Protein AF-A0ABD4Q7A6-F1 (afdb_monomer)

Sequence (70 aa):
MDSVQTLASAEVDGSAGGVTQVREVAASLIAAAKSRGMTVLLVGHVTKEGTIAGPRLLEHLVDVVCQFEG

Radius of gyration: 11.93 Å; Cα contacts (8 Å, |Δi|>4): 87; chains: 1; bounding box: 29×27×25 Å

Foldseek 3Di:
DAALQVDADPVDDDHRLDLVRSQVSLLVVLVVCVVVVHDDDHHHDQDPVNPDPACVSCVVPDPDHDDDDD

Secondary structure (DSSP, 8-state):
---GGG---TTS-S-TTSHHHHHHHHHHHHHHHHHHT-------PPPTT--S-SGGGGTTT-S-------

Solvent-accessible surface area (backbone atoms only — not comparable to full-atom values): 4490 Å² total; per-residue (Å²): 89,82,49,51,43,81,42,66,47,90,89,54,80,79,54,60,37,33,64,63,21,33,52,50,45,50,52,53,52,52,52,56,23,60,80,66,78,46,91,82,60,84,32,54,64,67,47,97,82,70,75,60,45,30,63,7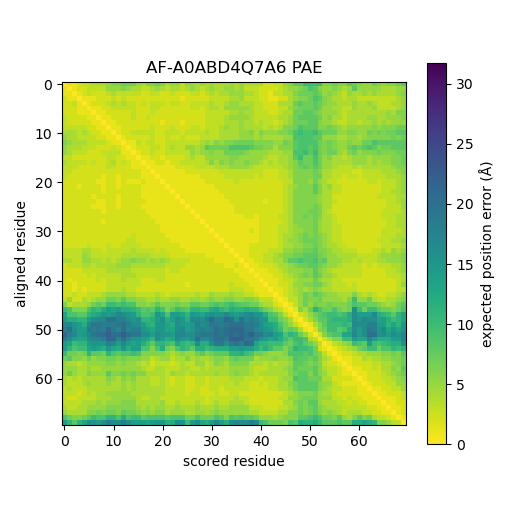8,82,43,53,94,79,48,96,76,85,85,87,88,86,134

Mean predicted aligned error: 4.83 Å

Nearest PDB structures (foldseek):
  8rxc-assembly1_F  TM=8.420E-01  e=7.022E-04  Streptococcus pneumoniae
  4ce4-assembly1_S  TM=5.775E-01  e=2.686E+00  Sus scrofa domesticus

Organism: Mycobacterium tuberculosis (NCBI:txid1773)

pLDDT: mean 84.74, std 11.59, range [53.19, 97.44]

Structure (mmCIF, N/CA/C/O backbone):
data_AF-A0ABD4Q7A6-F1
#
_entry.id   AF-A0ABD4Q7A6-F1
#
loop_
_atom_site.group_PDB
_atom_site.id
_atom_site.type_symbol
_atom_site.label_atom_id
_atom_site.label_alt_id
_atom_site.label_comp_id
_atom_site.label_asym_id
_atom_site.label_entity_id
_atom_site.label_seq_id
_atom_site.pdbx_PDB_ins_code
_atom_site.Cartn_x
_atom_site.Cartn_y
_atom_site.Cartn_z
_atom_site.occupancy
_atom_site.B_iso_or_equiv
_atom_site.auth_seq_id
_atom_site.auth_comp_id
_atom_site.auth_asym_id
_atom_site.auth_atom_id
_atom_site.pdbx_PDB_model_num
ATOM 1 N N . MET A 1 1 ? -4.709 -7.026 -2.261 1.00 85.38 1 MET A N 1
ATOM 2 C CA . MET A 1 1 ? -4.880 -6.260 -3.513 1.00 85.38 1 MET A CA 1
ATOM 3 C C . MET A 1 1 ? -3.583 -6.365 -4.293 1.00 85.38 1 MET A C 1
ATOM 5 O O . MET A 1 1 ? -2.542 -6.146 -3.690 1.00 85.38 1 MET A O 1
ATOM 9 N N . ASP A 1 2 ? -3.650 -6.736 -5.571 1.00 85.62 2 ASP A N 1
ATOM 10 C CA . ASP A 1 2 ? -2.484 -7.202 -6.343 1.00 85.62 2 ASP A CA 1
ATOM 11 C C . ASP A 1 2 ? -1.598 -6.084 -6.928 1.00 85.62 2 ASP A C 1
ATOM 13 O O . ASP A 1 2 ? -0.385 -6.219 -7.023 1.00 85.62 2 ASP A O 1
ATOM 17 N N . SER A 1 3 ? -2.160 -4.924 -7.270 1.00 87.44 3 SER A N 1
ATOM 18 C CA . SER A 1 3 ? -1.342 -3.757 -7.615 1.00 87.44 3 SER A CA 1
ATOM 19 C C . SER A 1 3 ? -2.046 -2.466 -7.229 1.00 87.44 3 SER A C 1
ATOM 21 O O . SER A 1 3 ? -3.079 -2.111 -7.795 1.00 87.44 3 SER A O 1
ATOM 23 N N . VAL A 1 4 ? -1.466 -1.733 -6.276 1.00 87.31 4 VAL A N 1
ATOM 24 C CA . VAL A 1 4 ? -1.974 -0.419 -5.833 1.00 87.31 4 VAL A CA 1
ATOM 25 C C . VAL A 1 4 ? -1.926 0.629 -6.934 1.00 87.31 4 VAL A C 1
ATOM 27 O O . VAL A 1 4 ? -2.738 1.546 -6.948 1.00 87.31 4 VAL A O 1
ATOM 30 N N . GLN A 1 5 ? -1.034 0.455 -7.908 1.00 85.25 5 GLN A N 1
ATOM 31 C CA . GLN A 1 5 ? -0.879 1.375 -9.030 1.00 85.25 5 GLN A CA 1
ATOM 32 C C . GLN A 1 5 ? -2.050 1.330 -10.021 1.00 85.25 5 GLN A C 1
ATOM 34 O O . GLN A 1 5 ? -2.186 2.234 -10.837 1.00 85.25 5 GLN A O 1
ATOM 39 N N . THR A 1 6 ? -2.894 0.295 -9.956 1.00 88.19 6 THR A N 1
ATOM 40 C CA . THR A 1 6 ? -4.074 0.159 -10.829 1.00 88.19 6 THR A CA 1
ATOM 41 C C . THR A 1 6 ? -5.261 1.007 -10.380 1.00 88.19 6 THR A C 1
ATOM 43 O O . THR A 1 6 ? -6.210 1.180 -11.140 1.00 88.19 6 THR A O 1
ATOM 46 N N . LEU A 1 7 ? -5.218 1.539 -9.157 1.00 89.31 7 LEU A N 1
ATOM 47 C CA . LEU A 1 7 ? -6.285 2.350 -8.591 1.00 89.31 7 LEU A CA 1
ATOM 48 C C . LEU A 1 7 ? -5.943 3.840 -8.665 1.00 89.31 7 LEU A C 1
ATOM 50 O O . LEU A 1 7 ? -4.783 4.245 -8.565 1.00 89.31 7 LEU A O 1
ATOM 54 N N . ALA A 1 8 ? -6.990 4.648 -8.796 1.00 92.00 8 ALA A N 1
ATOM 55 C CA . ALA A 1 8 ? -6.939 6.094 -8.671 1.00 92.00 8 ALA A CA 1
ATOM 56 C C . ALA A 1 8 ? -8.071 6.561 -7.751 1.00 92.00 8 ALA A C 1
ATOM 58 O O . ALA A 1 8 ? -9.170 6.004 -7.762 1.00 92.00 8 ALA A O 1
ATOM 59 N N . SER A 1 9 ? -7.781 7.581 -6.959 1.00 93.69 9 SER A N 1
ATOM 60 C CA . SER A 1 9 ? -8.740 8.339 -6.176 1.00 93.69 9 SER A CA 1
ATOM 61 C C . SER A 1 9 ? -9.202 9.559 -6.971 1.00 93.69 9 SER A C 1
ATOM 63 O O . SER A 1 9 ? -8.401 10.232 -7.620 1.00 93.69 9 SER A O 1
ATOM 65 N N . ALA A 1 10 ? -10.501 9.848 -6.897 1.00 94.19 10 ALA A N 1
ATOM 66 C CA . ALA A 1 10 ? -11.090 11.061 -7.459 1.00 94.19 10 ALA A CA 1
ATOM 67 C C . ALA A 1 10 ? -10.851 12.303 -6.576 1.00 94.19 10 ALA A C 1
ATOM 69 O O . ALA A 1 10 ? -11.094 13.419 -7.022 1.00 94.19 10 ALA A O 1
ATOM 70 N N . GLU A 1 11 ? -10.376 12.112 -5.341 1.00 93.00 11 GLU A N 1
ATOM 71 C CA . GLU A 1 11 ? -10.154 13.183 -4.358 1.00 93.00 11 GLU A CA 1
ATOM 72 C C . GLU A 1 11 ? -8.829 13.932 -4.572 1.00 93.00 11 GLU A C 1
ATOM 74 O O . GLU A 1 11 ? -8.597 14.979 -3.971 1.00 93.00 11 GLU A O 1
ATOM 79 N N . VAL A 1 12 ? -7.933 13.392 -5.404 1.00 93.69 12 VAL A N 1
ATOM 80 C CA . VAL A 1 12 ? -6.620 13.981 -5.689 1.00 93.69 12 VAL A CA 1
ATOM 81 C C . VAL A 1 12 ? -6.339 13.975 -7.185 1.00 93.69 12 VAL A C 1
ATOM 83 O O . VAL A 1 12 ? -6.703 13.042 -7.897 1.00 93.69 12 VAL A O 1
ATOM 86 N N . ASP A 1 13 ? -5.640 15.004 -7.659 1.00 92.38 13 ASP A N 1
ATOM 87 C CA . ASP A 1 13 ? -5.182 15.073 -9.044 1.00 92.38 13 ASP A CA 1
ATOM 88 C C . ASP A 1 13 ? -3.983 14.144 -9.298 1.00 92.38 13 ASP A C 1
ATOM 90 O O . ASP A 1 13 ? -3.175 13.845 -8.412 1.00 92.38 13 ASP A O 1
ATOM 94 N N . GLY A 1 14 ? -3.832 13.722 -10.555 1.00 86.69 14 GLY A N 1
ATOM 95 C CA . GLY A 1 14 ? -2.683 12.952 -11.034 1.00 86.69 14 GLY A CA 1
ATOM 96 C C . GLY A 1 14 ? -3.068 11.649 -11.727 1.00 86.69 14 GLY A C 1
ATOM 97 O O . GLY A 1 14 ? -4.221 11.226 -11.715 1.00 86.69 14 GLY A O 1
ATOM 98 N N . SER A 1 15 ? -2.082 11.005 -12.351 1.00 86.31 15 SER A N 1
ATOM 99 C CA . SER A 1 15 ? -2.268 9.727 -13.038 1.00 86.31 15 SER A CA 1
ATOM 100 C C . SER A 1 15 ? -2.283 8.551 -12.062 1.00 86.31 15 SER A C 1
ATOM 102 O O . SER A 1 15 ? -1.543 8.537 -11.074 1.00 86.31 15 SER A O 1
ATOM 104 N N . ALA A 1 16 ? -3.088 7.529 -12.369 1.00 84.94 16 ALA A N 1
ATOM 105 C CA . ALA A 1 16 ? -3.059 6.257 -11.651 1.00 84.94 16 ALA A CA 1
ATOM 106 C C . ALA A 1 16 ? -1.626 5.697 -11.610 1.00 84.94 16 ALA A C 1
ATOM 108 O O . ALA A 1 16 ? -0.882 5.789 -12.589 1.00 84.94 16 ALA A O 1
ATOM 109 N N . GLY A 1 17 ? -1.218 5.177 -10.454 1.00 82.62 17 GLY A N 1
ATOM 110 C CA . GLY A 1 17 ? 0.159 4.732 -10.223 1.00 82.62 17 GLY A CA 1
ATOM 111 C C . GLY A 1 17 ? 1.168 5.849 -9.938 1.00 82.62 17 GLY A C 1
ATOM 112 O O . GLY A 1 17 ? 2.286 5.549 -9.525 1.00 82.62 17 GLY A O 1
ATOM 113 N N . GLY A 1 18 ? 0.785 7.121 -10.083 1.00 86.38 18 GLY A N 1
ATOM 114 C CA . GLY A 1 18 ? 1.573 8.254 -9.612 1.00 86.38 18 GLY A CA 1
ATOM 115 C C . GLY A 1 18 ? 1.649 8.304 -8.083 1.00 86.38 18 GLY A C 1
ATOM 116 O O . GLY A 1 18 ? 0.754 7.835 -7.382 1.00 86.38 18 GLY A O 1
ATOM 117 N N . VAL A 1 19 ? 2.710 8.917 -7.555 1.00 85.94 19 VAL A N 1
ATOM 118 C CA . VAL A 1 19 ? 3.003 8.973 -6.110 1.00 85.94 19 VAL A CA 1
ATOM 119 C C . VAL A 1 19 ? 1.823 9.495 -5.278 1.00 85.94 19 VAL A C 1
ATOM 121 O O . VAL A 1 19 ? 1.460 8.880 -4.274 1.00 85.94 19 VAL A O 1
ATOM 124 N N . THR A 1 20 ? 1.213 10.608 -5.692 1.00 89.31 20 THR A N 1
ATOM 125 C CA . THR A 1 20 ? 0.070 11.212 -4.988 1.00 89.31 20 THR A CA 1
ATOM 126 C C . THR A 1 20 ? -1.130 10.267 -4.962 1.00 89.31 20 THR A C 1
ATOM 128 O O . THR A 1 20 ? -1.677 10.004 -3.894 1.00 89.31 20 THR A O 1
ATOM 131 N N . GLN A 1 21 ? -1.473 9.690 -6.117 1.00 91.06 21 GLN A N 1
ATOM 132 C CA . GLN A 1 21 ? -2.574 8.738 -6.264 1.00 91.06 21 GLN A CA 1
ATOM 133 C C . GLN A 1 21 ? -2.356 7.475 -5.416 1.00 91.06 21 GLN A C 1
ATOM 135 O O . GLN A 1 21 ? -3.237 7.075 -4.659 1.00 91.06 21 GLN A O 1
ATOM 140 N N . VAL A 1 22 ? -1.158 6.880 -5.465 1.00 90.00 22 VAL A N 1
ATOM 141 C CA . VAL A 1 22 ? -0.819 5.667 -4.699 1.00 90.00 22 VAL A CA 1
ATOM 142 C C . VAL A 1 22 ? -0.903 5.907 -3.192 1.00 90.00 22 VAL A C 1
ATOM 144 O O . VAL A 1 22 ? -1.425 5.056 -2.471 1.00 90.00 22 VAL A O 1
ATOM 147 N N . ARG A 1 23 ? -0.420 7.056 -2.701 1.00 89.88 23 ARG A N 1
ATOM 148 C CA . ARG A 1 23 ? -0.509 7.399 -1.272 1.00 89.88 23 ARG A CA 1
ATOM 149 C C . ARG A 1 23 ? -1.950 7.557 -0.815 1.00 89.88 23 ARG A C 1
ATOM 151 O O . ARG A 1 23 ? -2.295 7.019 0.234 1.00 89.88 23 ARG A O 1
ATOM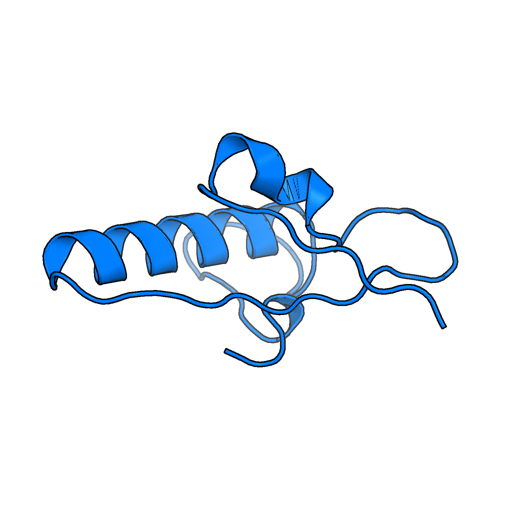 158 N N . GLU A 1 24 ? -2.766 8.264 -1.591 1.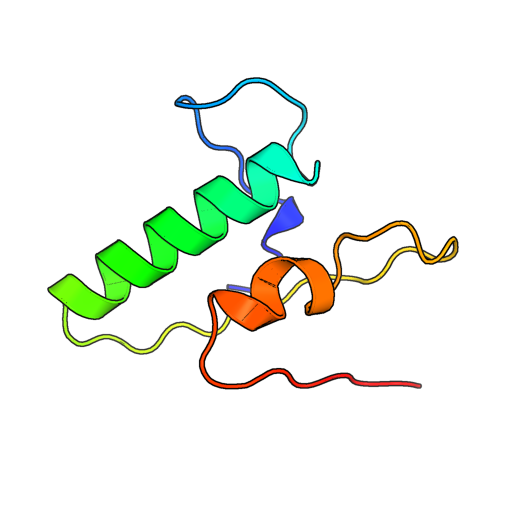00 93.06 24 GLU A N 1
ATOM 159 C CA . GLU A 1 24 ? -4.163 8.505 -1.237 1.00 93.06 24 GLU A CA 1
ATOM 160 C C . GLU A 1 24 ? -4.967 7.202 -1.220 1.00 93.06 24 GLU A C 1
ATOM 162 O O . GLU A 1 24 ? -5.618 6.874 -0.229 1.00 93.06 24 GLU A O 1
ATOM 167 N N . VAL A 1 25 ? -4.837 6.389 -2.273 1.00 92.62 25 VAL A N 1
ATOM 168 C CA . VAL A 1 25 ? -5.481 5.072 -2.344 1.00 92.62 25 VAL A CA 1
ATOM 169 C C . VAL A 1 25 ? -5.062 4.192 -1.164 1.00 92.62 25 VAL A C 1
ATOM 171 O O . VAL A 1 25 ? -5.917 3.587 -0.516 1.00 92.62 25 VAL A O 1
ATOM 174 N N . ALA A 1 26 ? -3.763 4.113 -0.860 1.00 92.12 26 ALA A N 1
ATOM 175 C CA . ALA A 1 26 ? -3.271 3.301 0.249 1.00 92.12 26 ALA A CA 1
ATOM 176 C C . ALA A 1 26 ? -3.832 3.777 1.597 1.00 92.12 26 ALA A C 1
ATOM 178 O O . ALA A 1 26 ? -4.322 2.956 2.374 1.00 92.12 26 ALA A O 1
ATOM 179 N N . ALA A 1 27 ? -3.815 5.087 1.861 1.00 92.88 27 ALA A N 1
ATOM 180 C CA . ALA A 1 27 ? -4.355 5.663 3.090 1.00 92.88 27 ALA A CA 1
ATOM 181 C C . ALA A 1 27 ? -5.857 5.374 3.241 1.00 92.88 27 ALA A C 1
ATOM 183 O O . ALA A 1 27 ? -6.294 4.901 4.293 1.00 92.88 27 ALA A O 1
ATOM 184 N N . SER A 1 28 ? -6.624 5.571 2.168 1.00 94.25 28 SER A N 1
ATOM 185 C CA . SER A 1 28 ? -8.057 5.281 2.115 1.00 94.25 28 SER A CA 1
ATOM 186 C C . SER A 1 28 ? -8.364 3.797 2.372 1.00 94.25 28 SER A C 1
ATOM 188 O O . SER A 1 28 ? -9.240 3.468 3.177 1.00 94.25 28 SER A O 1
ATOM 190 N N . LEU A 1 29 ? -7.604 2.878 1.765 1.00 93.81 29 LEU A N 1
ATOM 191 C CA . LEU A 1 29 ? -7.755 1.435 1.992 1.00 93.81 29 LEU A CA 1
ATOM 192 C C . LEU A 1 29 ? -7.418 1.035 3.433 1.00 93.81 29 LEU A C 1
ATOM 194 O O . LEU A 1 29 ? -8.152 0.255 4.039 1.00 93.81 29 LEU A O 1
ATOM 198 N N . ILE A 1 30 ? -6.338 1.579 3.998 1.00 93.81 30 ILE A N 1
ATOM 199 C CA . ILE A 1 30 ? -5.926 1.309 5.381 1.00 93.81 30 ILE A CA 1
ATOM 200 C C . ILE A 1 30 ? -6.985 1.817 6.365 1.00 93.81 30 ILE A C 1
ATOM 202 O O . ILE A 1 30 ? -7.348 1.103 7.300 1.00 93.81 30 ILE A O 1
ATOM 206 N N . ALA A 1 31 ? -7.521 3.021 6.152 1.00 94.62 31 ALA A N 1
ATOM 207 C CA . ALA A 1 31 ? -8.579 3.577 6.992 1.00 94.62 31 ALA A CA 1
ATOM 208 C C . ALA A 1 31 ? -9.860 2.728 6.933 1.00 94.62 31 ALA A C 1
ATOM 210 O O . ALA A 1 31 ? -10.441 2.403 7.973 1.00 94.62 31 ALA A O 1
ATOM 211 N N . ALA A 1 32 ? -10.269 2.307 5.732 1.00 95.31 32 ALA A N 1
ATOM 212 C CA . ALA A 1 32 ? -11.421 1.430 5.538 1.00 95.31 32 ALA A CA 1
ATOM 213 C C . ALA A 1 32 ? -11.226 0.045 6.177 1.00 95.31 32 ALA A C 1
ATOM 215 O O . ALA A 1 32 ? -12.169 -0.529 6.717 1.00 95.31 32 ALA A O 1
ATOM 216 N N . ALA A 1 33 ? -10.007 -0.491 6.145 1.00 95.31 33 ALA A N 1
ATOM 217 C CA . ALA A 1 33 ? -9.679 -1.760 6.778 1.00 95.31 33 ALA A CA 1
ATOM 218 C C . ALA A 1 33 ? -9.723 -1.659 8.307 1.00 95.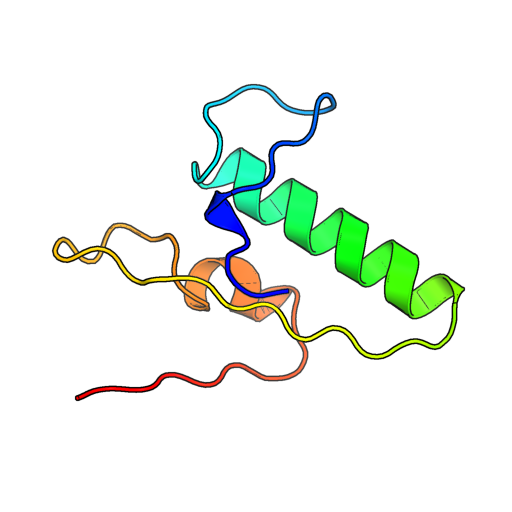31 33 ALA A C 1
ATOM 220 O O . ALA A 1 33 ? -10.366 -2.485 8.956 1.00 95.31 33 ALA A O 1
ATOM 221 N N . LYS A 1 34 ? -9.134 -0.598 8.878 1.00 94.44 34 LYS A N 1
ATOM 222 C CA . LYS A 1 34 ? -9.157 -0.325 10.324 1.00 94.44 34 LYS A CA 1
ATOM 223 C C . LYS A 1 34 ? -10.580 -0.179 10.855 1.00 94.44 34 LYS A C 1
ATOM 225 O O . LYS A 1 34 ? -10.906 -0.789 11.867 1.00 94.44 34 LYS A O 1
ATOM 230 N N . SER A 1 35 ? -11.445 0.563 10.158 1.00 97.44 35 SER A N 1
ATOM 231 C CA . SER A 1 35 ? -12.840 0.746 10.589 1.00 97.44 35 SER A CA 1
ATOM 232 C C . SER A 1 35 ? -13.667 -0.543 10.552 1.00 97.44 35 SER A C 1
ATOM 234 O O . SER A 1 35 ? -14.668 -0.649 11.256 1.00 97.44 35 SER A O 1
ATOM 236 N N . ARG A 1 36 ? -13.239 -1.536 9.764 1.00 97.38 36 ARG A N 1
ATOM 237 C CA . ARG A 1 36 ? -13.901 -2.840 9.619 1.00 97.38 36 ARG A CA 1
ATOM 238 C C . ARG A 1 36 ? -13.210 -3.973 10.380 1.00 97.38 36 ARG A C 1
ATOM 240 O O . ARG A 1 36 ? -13.686 -5.101 10.319 1.00 97.38 36 ARG A O 1
ATOM 247 N N . GLY A 1 37 ? -12.092 -3.706 11.061 1.00 96.38 37 GLY A N 1
ATOM 248 C CA . GLY A 1 37 ? -11.282 -4.748 11.701 1.00 96.38 37 GLY A CA 1
ATOM 249 C C . GLY A 1 37 ? -10.694 -5.759 10.708 1.00 96.38 37 GLY A C 1
ATOM 250 O O . GLY A 1 37 ? -10.545 -6.931 11.038 1.00 96.38 37 GLY A O 1
ATOM 251 N N . MET A 1 38 ? -10.404 -5.328 9.478 1.00 96.38 38 MET A N 1
ATOM 252 C CA . 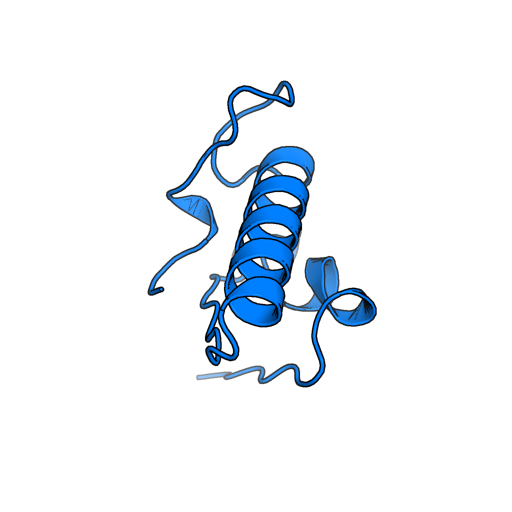MET A 1 38 ? -9.869 -6.176 8.413 1.00 96.38 38 MET A CA 1
ATOM 253 C C . MET A 1 38 ? -8.367 -5.961 8.229 1.00 96.38 38 MET A C 1
ATOM 255 O O . MET A 1 38 ? -7.857 -4.853 8.382 1.00 96.38 38 MET A O 1
ATOM 259 N N . THR A 1 39 ? -7.662 -7.013 7.821 1.00 94.12 39 THR A N 1
ATOM 260 C CA . THR A 1 39 ? -6.268 -6.915 7.374 1.00 94.12 39 THR A CA 1
ATOM 261 C C . THR A 1 39 ? -6.209 -6.490 5.907 1.00 94.12 39 THR A C 1
ATOM 263 O O . THR A 1 39 ? -6.992 -6.963 5.083 1.00 94.12 39 THR A O 1
ATOM 266 N N . VAL A 1 40 ? -5.247 -5.631 5.564 1.00 93.19 40 VAL A N 1
ATOM 267 C CA . VAL A 1 40 ? -4.957 -5.226 4.183 1.00 93.19 40 VAL A CA 1
ATOM 268 C C . VAL A 1 40 ? -3.540 -5.639 3.806 1.00 93.19 40 VAL A C 1
ATOM 270 O O . VAL A 1 40 ? -2.585 -5.325 4.507 1.00 93.19 40 VAL A O 1
ATOM 273 N N . LEU A 1 41 ? -3.420 -6.313 2.661 1.00 93.12 41 LEU A N 1
ATOM 274 C CA . LEU A 1 41 ? -2.155 -6.566 1.978 1.00 93.12 41 LEU A CA 1
ATOM 275 C C . LEU A 1 41 ? -2.137 -5.762 0.674 1.00 93.12 41 LEU A C 1
ATOM 277 O O . LEU A 1 41 ? -2.973 -5.989 -0.215 1.00 93.12 41 LEU A O 1
ATOM 281 N N . LEU A 1 42 ? -1.199 -4.819 0.58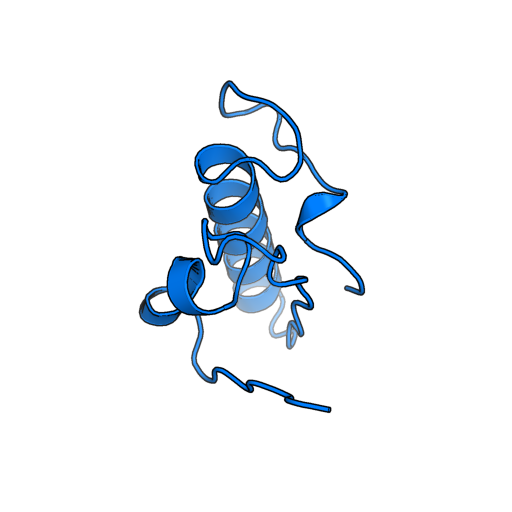5 1.00 90.00 42 LEU A N 1
ATOM 282 C CA . LEU A 1 42 ? -0.964 -3.986 -0.592 1.00 90.00 42 LEU A CA 1
ATOM 283 C C . LEU A 1 42 ? 0.267 -4.505 -1.327 1.00 90.00 42 LEU A C 1
ATOM 285 O O . LEU A 1 42 ? 1.342 -4.609 -0.742 1.00 90.00 42 LEU A O 1
ATOM 289 N N . VAL A 1 43 ? 0.103 -4.799 -2.610 1.00 89.62 43 VAL A N 1
ATOM 290 C CA . VAL A 1 43 ? 1.201 -5.169 -3.500 1.00 89.62 43 VAL A CA 1
ATOM 291 C C . VAL A 1 43 ? 1.436 -4.013 -4.472 1.00 89.62 43 VAL A C 1
ATOM 293 O O . VAL A 1 43 ? 0.494 -3.361 -4.932 1.00 89.62 43 VAL A O 1
ATOM 296 N N . GLY A 1 44 ? 2.703 -3.708 -4.734 1.00 85.81 44 GLY A N 1
ATOM 297 C CA . GLY A 1 44 ? 3.122 -2.635 -5.626 1.00 85.81 44 GLY A CA 1
ATOM 298 C C . GLY A 1 44 ? 4.465 -2.968 -6.258 1.00 85.81 44 GLY A C 1
ATOM 299 O O . GLY A 1 44 ? 5.342 -3.528 -5.604 1.00 85.81 44 GLY A O 1
ATOM 300 N N . HIS A 1 45 ? 4.613 -2.644 -7.539 1.00 78.19 45 HIS A N 1
ATOM 301 C CA . HIS A 1 45 ? 5.835 -2.930 -8.290 1.00 78.19 45 HIS A CA 1
ATOM 302 C C . HIS A 1 45 ? 6.837 -1.777 -8.196 1.00 78.19 45 HIS A C 1
ATOM 304 O O . HIS A 1 45 ? 6.472 -0.613 -8.356 1.00 78.19 45 HIS A O 1
ATOM 310 N N . VAL A 1 46 ? 8.115 -2.099 -8.008 1.00 74.19 46 VAL A N 1
ATOM 311 C CA . VAL A 1 46 ? 9.206 -1.127 -8.147 1.00 74.19 46 VAL A CA 1
ATOM 312 C C . VAL A 1 46 ? 9.567 -1.020 -9.629 1.00 74.19 46 VAL A C 1
ATOM 314 O O . VAL A 1 46 ? 9.791 -2.028 -10.296 1.00 74.19 46 VAL A O 1
ATOM 317 N N . THR A 1 47 ? 9.592 0.197 -10.168 1.00 68.12 47 THR A N 1
ATOM 318 C CA . THR A 1 47 ? 10.012 0.442 -11.554 1.00 68.12 47 THR A CA 1
ATOM 319 C C . THR A 1 47 ? 11.534 0.335 -11.685 1.00 68.12 47 THR A C 1
ATOM 321 O O . THR A 1 47 ? 12.277 0.560 -10.729 1.00 68.12 47 THR A O 1
ATOM 324 N N . LYS A 1 48 ? 12.015 0.012 -12.894 1.00 57.53 48 LYS A N 1
ATOM 325 C CA . LYS A 1 48 ? 13.443 -0.228 -13.188 1.00 57.53 48 LYS A CA 1
ATOM 326 C C . LYS A 1 48 ? 14.366 0.964 -12.893 1.00 57.53 48 LYS A C 1
ATOM 328 O O . LYS A 1 48 ? 15.563 0.764 -12.732 1.00 57.53 48 LYS A O 1
ATOM 333 N N . GLU A 1 49 ? 13.825 2.178 -12.818 1.00 61.53 49 GLU A N 1
ATOM 334 C CA . GLU A 1 49 ? 14.582 3.412 -12.560 1.00 61.53 49 GLU A CA 1
ATOM 335 C C . GLU A 1 49 ? 14.661 3.783 -11.068 1.00 61.53 49 GLU A C 1
ATOM 337 O O . GL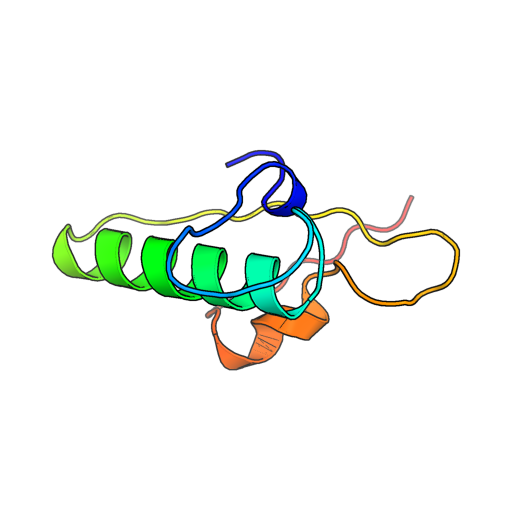U A 1 49 ? 15.238 4.806 -10.711 1.00 61.53 49 GLU A O 1
ATOM 342 N N . GLY A 1 50 ? 14.076 2.981 -10.168 1.00 54.81 50 GLY A N 1
ATOM 343 C CA . GLY A 1 50 ? 14.077 3.263 -8.725 1.00 54.81 50 GLY A CA 1
ATOM 344 C C . GLY A 1 50 ? 13.202 4.457 -8.316 1.00 54.81 50 GLY A C 1
ATOM 345 O O . GLY A 1 50 ? 13.023 4.717 -7.125 1.00 54.81 50 GLY A O 1
ATOM 346 N N . THR A 1 51 ? 12.591 5.149 -9.280 1.00 53.19 51 THR A N 1
ATOM 347 C CA . THR A 1 51 ? 11.589 6.207 -9.116 1.00 53.19 51 THR A CA 1
ATOM 348 C C . THR A 1 51 ? 10.233 5.600 -8.748 1.00 53.19 51 THR A C 1
ATOM 350 O O . THR A 1 51 ? 9.287 5.529 -9.522 1.00 53.19 51 THR A O 1
ATOM 353 N N . ILE A 1 52 ? 10.204 5.096 -7.516 1.00 57.72 52 ILE A N 1
ATOM 354 C CA . ILE A 1 52 ? 9.101 5.056 -6.555 1.00 57.72 52 ILE A CA 1
ATOM 355 C C . ILE A 1 52 ? 7.692 4.857 -7.141 1.00 57.72 52 ILE A C 1
ATOM 357 O O . ILE A 1 52 ? 6.927 5.793 -7.356 1.00 57.72 52 ILE A O 1
ATOM 361 N N . ALA A 1 53 ? 7.309 3.585 -7.187 1.00 57.16 53 ALA A N 1
ATOM 362 C CA . ALA A 1 53 ? 5.973 3.111 -6.818 1.00 57.16 53 ALA A CA 1
ATOM 363 C C . ALA A 1 53 ? 6.089 1.879 -5.889 1.00 57.16 53 ALA A C 1
ATOM 365 O O . ALA A 1 53 ? 5.271 0.962 -5.906 1.00 57.16 53 ALA A O 1
ATOM 366 N N . GLY A 1 54 ? 7.180 1.848 -5.116 1.00 60.69 54 GLY A N 1
ATOM 367 C CA . GLY A 1 54 ? 7.542 0.765 -4.210 1.00 60.69 54 GLY A CA 1
ATOM 368 C C . GLY A 1 54 ? 7.102 1.007 -2.765 1.00 60.69 54 GLY A C 1
ATOM 369 O O . GLY A 1 54 ? 6.705 2.122 -2.416 1.00 60.69 54 GLY A O 1
ATOM 370 N N . PRO A 1 55 ? 7.245 -0.010 -1.899 1.00 59.38 55 PRO A N 1
ATOM 371 C CA . PRO A 1 55 ? 6.767 0.031 -0.518 1.00 59.38 55 PRO A CA 1
ATOM 372 C C . PRO A 1 55 ? 7.397 1.144 0.333 1.00 59.38 55 PRO A C 1
ATOM 374 O O . PRO A 1 55 ? 6.740 1.629 1.248 1.00 59.38 55 PRO A O 1
ATOM 377 N N . ARG A 1 56 ? 8.589 1.646 -0.032 1.00 72.38 56 ARG A N 1
ATOM 378 C CA . ARG A 1 56 ? 9.215 2.838 0.576 1.00 72.38 56 ARG A CA 1
ATOM 379 C C . ARG A 1 56 ? 8.309 4.063 0.620 1.00 72.38 56 ARG A C 1
ATOM 381 O O . ARG A 1 56 ? 8.357 4.829 1.572 1.00 72.38 56 ARG A O 1
ATOM 388 N N . LEU A 1 57 ? 7.463 4.254 -0.392 1.00 75.94 57 LEU A N 1
ATOM 389 C CA . LEU A 1 57 ? 6.537 5.389 -0.425 1.00 75.94 57 LEU A CA 1
ATOM 390 C C . LEU A 1 57 ? 5.496 5.342 0.700 1.00 75.94 57 LEU A C 1
ATOM 392 O O . LEU A 1 57 ? 4.942 6.369 1.094 1.00 75.94 57 LEU A O 1
ATOM 396 N N . LEU A 1 58 ? 5.194 4.129 1.151 1.00 82.19 58 LEU A N 1
ATOM 397 C CA . LEU A 1 58 ? 4.145 3.823 2.106 1.00 82.19 58 LEU A CA 1
ATOM 398 C C . LEU A 1 58 ? 4.723 3.365 3.451 1.00 82.19 58 LEU A C 1
ATOM 400 O O . LEU A 1 58 ? 3.939 3.028 4.328 1.00 82.19 58 LEU A O 1
ATOM 404 N N . GLU A 1 59 ? 6.051 3.365 3.629 1.00 85.44 59 GLU A N 1
ATOM 405 C CA . GLU A 1 59 ? 6.740 2.847 4.824 1.00 85.44 59 GLU A CA 1
ATOM 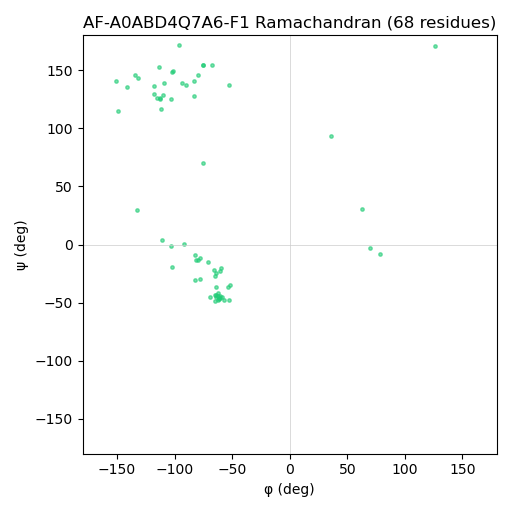406 C C . GLU A 1 59 ? 6.215 3.462 6.121 1.00 85.44 59 GLU A C 1
ATOM 408 O O . GLU A 1 59 ? 6.087 2.775 7.125 1.00 85.44 59 GLU A O 1
ATOM 413 N N . HIS A 1 60 ? 5.855 4.745 6.100 1.00 85.69 60 HIS A N 1
ATOM 414 C CA . HIS A 1 60 ? 5.302 5.441 7.263 1.00 85.69 60 HIS A CA 1
ATOM 415 C C . HIS A 1 60 ? 3.796 5.216 7.468 1.00 85.69 60 HIS A C 1
ATOM 417 O O . HIS A 1 60 ? 3.249 5.663 8.474 1.00 85.69 60 HIS A O 1
ATOM 423 N N . LEU A 1 61 ? 3.108 4.584 6.513 1.00 85.50 61 LEU A N 1
ATOM 424 C CA . LEU A 1 61 ? 1.667 4.311 6.557 1.00 85.50 61 LEU A CA 1
ATOM 425 C C . LEU A 1 61 ? 1.341 2.860 6.929 1.00 85.50 61 LEU A C 1
ATOM 427 O O . LEU A 1 61 ? 0.207 2.592 7.327 1.00 85.50 61 LEU A O 1
ATOM 431 N N . VAL A 1 62 ? 2.294 1.936 6.778 1.00 87.62 62 VAL A N 1
ATOM 432 C CA . VAL A 1 62 ? 2.087 0.491 6.954 1.00 87.62 62 VAL A CA 1
ATOM 433 C C . VAL A 1 62 ? 2.859 -0.052 8.153 1.00 87.62 62 VAL A C 1
ATOM 435 O O . VAL A 1 62 ? 3.905 0.469 8.521 1.00 87.62 62 VAL A O 1
ATOM 438 N N . ASP A 1 63 ? 2.356 -1.137 8.738 1.00 90.69 63 ASP A N 1
ATOM 439 C CA . ASP A 1 63 ? 2.999 -1.781 9.890 1.00 90.69 63 ASP A CA 1
ATOM 440 C C . ASP A 1 63 ? 4.212 -2.636 9.487 1.00 90.69 63 ASP A C 1
ATOM 442 O O . ASP A 1 63 ? 5.151 -2.807 10.262 1.00 90.69 63 ASP A O 1
ATOM 446 N N . VAL A 1 64 ? 4.190 -3.199 8.274 1.00 90.38 64 VAL A N 1
ATOM 447 C CA . VAL A 1 64 ? 5.232 -4.093 7.757 1.00 90.38 64 VAL A CA 1
ATOM 448 C C . VAL A 1 64 ? 5.479 -3.802 6.282 1.00 90.38 64 VAL A C 1
ATOM 450 O O . VAL A 1 64 ? 4.541 -3.695 5.492 1.00 90.38 64 VAL A O 1
ATOM 453 N N . VAL A 1 65 ? 6.757 -3.746 5.908 1.00 88.62 65 VAL A N 1
ATOM 454 C CA . VAL A 1 65 ? 7.215 -3.696 4.518 1.00 88.62 65 VAL A CA 1
ATOM 455 C C . VAL A 1 65 ? 7.997 -4.960 4.190 1.00 88.62 65 VAL A C 1
ATOM 457 O O . VAL A 1 65 ? 8.965 -5.298 4.867 1.00 88.62 65 VAL A O 1
ATOM 460 N N . CYS A 1 66 ? 7.588 -5.645 3.123 1.00 87.69 66 CYS A N 1
ATOM 461 C CA . CYS A 1 66 ? 8.315 -6.773 2.553 1.00 87.69 66 CYS A CA 1
ATOM 462 C C . CYS A 1 66 ? 8.847 -6.383 1.172 1.00 87.69 66 CYS A C 1
ATOM 464 O O . CYS A 1 66 ? 8.077 -5.969 0.305 1.00 87.69 66 CYS A O 1
ATOM 466 N N . GLN A 1 67 ? 10.154 -6.537 0.966 1.00 83.69 67 GLN A N 1
ATOM 467 C CA . GLN A 1 67 ? 10.804 -6.366 -0.330 1.00 83.69 67 GLN A CA 1
ATOM 468 C C . GLN A 1 67 ? 11.257 -7.736 -0.832 1.00 83.69 67 GLN A C 1
ATOM 470 O O . GLN A 1 67 ? 11.905 -8.483 -0.102 1.00 83.69 67 GLN A O 1
ATOM 475 N N . PHE A 1 68 ? 10.890 -8.060 -2.068 1.00 81.94 68 PHE A N 1
ATOM 476 C CA . PHE A 1 68 ? 11.277 -9.296 -2.737 1.00 81.94 68 PHE A CA 1
ATOM 477 C C . PHE A 1 68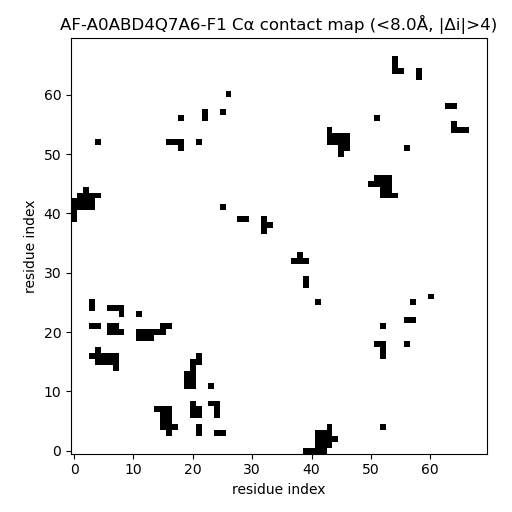 ? 12.206 -8.936 -3.896 1.00 81.94 68 PHE A C 1
ATOM 479 O O . PHE A 1 68 ? 11.856 -8.094 -4.722 1.00 81.94 68 PHE A O 1
ATOM 486 N N . GLU A 1 69 ? 13.381 -9.557 -3.936 1.00 77.25 69 GLU A N 1
ATOM 487 C CA . GLU A 1 69 ? 14.366 -9.419 -5.011 1.00 77.25 69 GLU A CA 1
ATOM 488 C C . GLU A 1 69 ? 14.568 -10.790 -5.661 1.00 77.25 69 GLU A C 1
ATOM 490 O O . GLU A 1 69 ? 14.634 -11.803 -4.959 1.00 77.25 69 GLU A O 1
ATOM 495 N N . GLY A 1 70 ? 14.620 -10.821 -6.993 1.00 67.75 70 GLY A N 1
ATOM 496 C CA . GLY A 1 70 ? 14.772 -12.026 -7.807 1.00 67.75 70 GLY A CA 1
ATOM 497 C C . GLY A 1 70 ? 15.356 -11.705 -9.170 1.00 67.75 70 GLY A C 1
ATOM 498 O O . GLY A 1 70 ? 15.169 -10.554 -9.629 1.00 67.75 70 GLY A O 1
#

InterPro domains:
  IPR020588 DNA recombination and repair protein RecA-like, ATP-binding domain [PS50162] (1-46)
  IPR027417 P-loop containing nucleoside triphosphate hydrolase [G3DSA:3.40.50.300] (1-70)
  IPR027417 P-loop containing nucleoside triphosphate hydrolase [SSF52540] (1-69)